Protein AF-0000000077149931 (afdb_homodimer)

Nearest PDB structures (foldseek):
  7s5c-assembly1_D  TM=9.692E-01  e=3.766E-02  Myxococcus xanthus
  7s5c-assembly1_E  TM=9.646E-01  e=3.766E-02  Myxococcus xanthus
  7s5c-assembly1_J  TM=9.763E-01  e=5.158E-02  Myxococcus xanthus
  7s5k-assembly1_F  TM=9.603E-01  e=4.548E-02  Myxococcus xanthus
  7s5c-assembly1_F  TM=9.682E-01  e=8.530E-02  Myxococcus xanthus

Foldseek 3Di:
DPPPDDDADPLNVLVVLLVVLVVLLVVLQVVLVPDDPPVSSVVSVVSSVVSVVVNVVSVVVNVVVVVD/DPPPDPDADPLNVLVVLLVVLVVLLVVLQVVLVPDDPPVSSVVSVVSSVVSVVVNVVSVVVNVVVVVD

Organism: Ruminiclostridium cellulolyticum (strain ATCC 35319 / DSM 5812 / JCM 6584 / H10) (NCBI:txid394503)

Radius of gyration: 17.03 Å; Cα contacts (8 Å, |Δi|>4): 106; chains: 2; bounding box: 30×53×40 Å

Solvent-accessible surface area (backbone atoms only — not comparable to full-atom values): 7333 Å² total; per-residue (Å²): 127,75,86,86,57,88,73,78,48,71,66,54,50,45,50,51,51,26,52,51,23,51,49,46,23,55,50,23,48,51,46,29,71,72,42,81,54,62,69,60,20,48,50,27,47,51,50,17,53,50,26,45,52,51,22,52,53,38,47,54,53,52,55,56,60,70,72,105,127,74,86,86,59,87,72,79,50,70,67,52,51,46,50,50,52,25,52,52,23,51,50,46,22,55,51,24,48,51,46,29,72,72,43,80,55,64,70,59,20,50,49,26,47,51,49,18,51,52,25,46,52,51,22,50,53,38,47,54,52,50,56,56,58,71,73,106

pLDDT: mean 92.67, std 11.21, range [51.81, 98.81]

Secondary structure (DSSP, 8-state):
--TTS-PPPHHHHHHHHHHHHHHHHHHHHHHHHH---HHHHHHHHHHHHHHHHHHHHHHHHHHHHHT-/--TTS-PPPHHHHHHHHHHHHHHHHHHHHHHHHH---HHHHHHHHHHHHHHHHHHHHHHHHHHHHHT-

Structure (mmCIF, N/CA/C/O backbone):
data_AF-0000000077149931-model_v1
#
loop_
_entity.id
_entity.type
_entity.pdbx_description
1 polymer 'Rubrerythrin diiron-binding domain-containing protein'
#
loop_
_atom_site.group_PDB
_atom_site.id
_atom_site.type_symbol
_atom_site.label_atom_id
_atom_site.label_alt_id
_atom_site.label_comp_id
_atom_site.label_asym_id
_atom_site.label_entity_id
_atom_site.label_seq_id
_atom_site.pdbx_PDB_ins_code
_atom_site.Cartn_x
_atom_site.Cartn_y
_atom_site.Cartn_z
_atom_site.occupancy
_atom_site.B_iso_or_equiv
_atom_site.auth_seq_id
_atom_site.auth_comp_id
_atom_site.auth_asym_id
_atom_site.auth_atom_id
_atom_site.pdbx_PDB_model_num
ATOM 1 N N . MET A 1 1 ? 0.344 -33.094 3.572 1 52.59 1 MET A N 1
ATOM 2 C CA . MET A 1 1 ? -0.035 -31.688 3.721 1 52.59 1 MET A CA 1
ATOM 3 C C . MET A 1 1 ? -0.845 -31.484 4.996 1 52.59 1 MET A C 1
ATOM 5 O O . MET A 1 1 ? -1.813 -32.188 5.246 1 52.59 1 MET A O 1
ATOM 9 N N . ASN A 1 2 ? -0.47 -30.922 6.02 1 53.56 2 ASN A N 1
ATOM 10 C CA . ASN A 1 2 ? -1.22 -30.859 7.27 1 53.56 2 ASN A CA 1
ATOM 11 C C . ASN A 1 2 ? -2.557 -30.141 7.09 1 53.56 2 ASN A C 1
ATOM 13 O O . ASN A 1 2 ? -2.602 -29.031 6.582 1 53.56 2 ASN A O 1
ATOM 17 N N . GLU A 1 3 ? -3.713 -30.828 6.887 1 57.16 3 GLU A N 1
ATOM 18 C CA . GLU A 1 3 ? -5.113 -30.547 6.602 1 57.16 3 GLU A CA 1
ATOM 19 C C . GLU A 1 3 ? -5.566 -29.266 7.293 1 57.16 3 GLU A C 1
ATOM 21 O O . GLU A 1 3 ? -6.5 -28.594 6.84 1 57.16 3 GLU A O 1
ATOM 26 N N . ASN A 1 4 ? -5.082 -28.844 8.492 1 63.5 4 ASN A N 1
ATOM 27 C CA . ASN A 1 4 ? -5.613 -27.781 9.344 1 63.5 4 ASN A CA 1
ATOM 28 C C . ASN A 1 4 ? -4.984 -26.422 9 1 63.5 4 ASN A C 1
ATOM 30 O O . ASN A 1 4 ? -5.23 -25.438 9.688 1 63.5 4 ASN A O 1
ATOM 34 N N . GLU A 1 5 ? -3.924 -26.375 8.023 1 70.31 5 GLU A N 1
ATOM 35 C CA . GLU A 1 5 ? -3.303 -25.078 7.77 1 70.31 5 GLU A CA 1
ATOM 36 C C . GLU A 1 5 ? -3.844 -24.453 6.492 1 70.31 5 GLU A C 1
ATOM 38 O O . GLU A 1 5 ? -4.027 -25.141 5.484 1 70.31 5 GLU A O 1
ATOM 43 N N . ILE A 1 6 ? -4.574 -23.375 6.746 1 79.75 6 ILE A N 1
ATOM 44 C CA . ILE A 1 6 ? -5.09 -22.672 5.578 1 79.75 6 ILE A CA 1
ATOM 45 C C . ILE A 1 6 ? -3.93 -22.156 4.734 1 79.75 6 ILE A C 1
ATOM 47 O O . ILE A 1 6 ? -3.084 -21.406 5.227 1 79.75 6 ILE A O 1
ATOM 51 N N . GLU A 1 7 ? -3.686 -22.844 3.715 1 85.62 7 GLU A N 1
ATOM 52 C CA . GLU A 1 7 ? -2.67 -22.359 2.785 1 85.62 7 GLU A CA 1
ATOM 53 C C . GLU A 1 7 ? -3.273 -21.406 1.753 1 85.62 7 GLU A C 1
ATOM 55 O O . GLU A 1 7 ? -4.27 -21.734 1.105 1 85.62 7 GLU A O 1
ATOM 60 N N . LEU A 1 8 ? -2.727 -20.234 1.662 1 89.75 8 LEU A N 1
ATOM 61 C CA . LEU A 1 8 ? -3.191 -19.25 0.69 1 89.75 8 LEU A CA 1
ATOM 62 C C . LEU A 1 8 ? -2.658 -19.562 -0.703 1 89.75 8 LEU A C 1
ATOM 64 O O . LEU A 1 8 ? -1.449 -19.734 -0.886 1 89.75 8 LEU A O 1
ATOM 68 N N . THR A 1 9 ? -3.553 -19.688 -1.687 1 92.88 9 THR A N 1
ATOM 69 C CA . THR A 1 9 ? -3.16 -19.875 -3.08 1 92.88 9 THR A CA 1
ATOM 70 C C . THR A 1 9 ? -2.619 -18.562 -3.664 1 92.88 9 THR A C 1
ATOM 72 O O . THR A 1 9 ? -2.672 -17.531 -3.014 1 92.88 9 THR A O 1
ATOM 75 N N . THR A 1 10 ? -2.045 -18.703 -4.848 1 94.19 10 THR A N 1
ATOM 76 C CA . THR A 1 10 ? -1.627 -17.484 -5.555 1 94.19 10 THR A CA 1
ATOM 77 C C . THR A 1 10 ? -2.811 -16.547 -5.773 1 94.19 10 THR A C 1
ATOM 79 O O . THR A 1 10 ? -2.693 -15.344 -5.586 1 94.19 10 THR A O 1
ATOM 82 N N . TYR A 1 11 ? -3.932 -17.156 -6.105 1 94.81 11 TYR A N 1
ATOM 83 C CA . TYR A 1 11 ? -5.137 -16.359 -6.316 1 94.81 11 TYR A CA 1
ATOM 84 C C . TYR A 1 11 ? -5.547 -15.641 -5.039 1 94.81 11 TYR A C 1
ATOM 86 O O . TYR A 1 11 ? -5.895 -14.461 -5.07 1 94.81 11 TYR A O 1
ATOM 94 N N . ASP A 1 12 ? -5.508 -16.234 -3.896 1 95.62 12 ASP A N 1
ATOM 95 C CA . ASP A 1 12 ? -5.848 -15.617 -2.617 1 95.62 12 ASP A CA 1
ATOM 96 C C . ASP A 1 12 ? -4.938 -14.422 -2.322 1 95.62 12 ASP A C 1
ATOM 98 O O . ASP A 1 12 ? -5.402 -13.391 -1.841 1 95.62 12 ASP A O 1
ATOM 102 N N . ARG A 1 13 ? -3.713 -14.633 -2.535 1 96.5 13 ARG A N 1
ATOM 103 C CA . ARG A 1 13 ? -2.732 -13.578 -2.285 1 96.5 13 ARG A CA 1
ATOM 104 C C . ARG A 1 13 ? -2.965 -12.383 -3.203 1 96.5 13 ARG A C 1
ATOM 106 O O . ARG A 1 13 ? -2.908 -11.234 -2.76 1 96.5 13 ARG A O 1
ATOM 113 N N . LEU A 1 14 ? -3.252 -12.688 -4.453 1 97.56 14 LEU A N 1
ATOM 114 C CA . LEU A 1 14 ? -3.568 -11.633 -5.406 1 97.56 14 LEU A CA 1
ATOM 115 C C . LEU A 1 14 ? -4.828 -10.883 -4.988 1 97.56 14 LEU A C 1
ATOM 117 O O . LEU A 1 14 ? -4.863 -9.648 -5.039 1 97.56 14 LEU A O 1
ATOM 121 N N . LEU A 1 15 ? -5.781 -11.602 -4.586 1 97.62 15 LEU A N 1
ATOM 122 C CA . LEU A 1 15 ? -7.043 -10.992 -4.172 1 97.62 15 LEU A CA 1
ATOM 123 C C . LEU A 1 15 ? -6.844 -10.102 -2.951 1 97.62 15 LEU A C 1
ATOM 125 O O . LEU A 1 15 ? -7.352 -8.977 -2.906 1 97.62 15 LEU A O 1
ATOM 129 N N . ARG A 1 16 ? -6.145 -10.562 -2.006 1 97.75 16 ARG A N 1
ATOM 130 C CA . ARG A 1 16 ? -5.863 -9.797 -0.798 1 97.75 16 ARG A CA 1
ATOM 131 C C . ARG A 1 16 ? -5.078 -8.531 -1.127 1 97.75 16 ARG A C 1
ATOM 133 O O . ARG A 1 16 ? -5.379 -7.457 -0.601 1 97.75 16 ARG A O 1
ATOM 140 N N . ALA A 1 17 ? -4.051 -8.703 -1.951 1 98.38 17 ALA A N 1
ATOM 141 C CA . ALA A 1 17 ? -3.25 -7.551 -2.352 1 98.38 17 ALA A CA 1
ATOM 142 C C . ALA A 1 17 ? -4.105 -6.508 -3.059 1 98.38 17 ALA A C 1
ATOM 144 O O . ALA A 1 17 ? -3.949 -5.305 -2.828 1 98.38 17 ALA A O 1
ATOM 145 N N . TRP A 1 18 ? -5.012 -6.973 -3.857 1 98.62 18 TRP A N 1
ATOM 146 C CA . TRP A 1 18 ? -5.91 -6.078 -4.578 1 98.62 18 TRP A CA 1
ATOM 147 C C . TRP A 1 18 ? -6.832 -5.34 -3.615 1 98.62 18 TRP A C 1
ATOM 149 O O . TRP A 1 18 ? -6.973 -4.113 -3.695 1 98.62 18 TRP A O 1
ATOM 159 N N . GLU A 1 19 ? -7.391 -5.988 -2.678 1 98.56 19 GLU A N 1
ATOM 160 C CA . GLU A 1 19 ? -8.258 -5.379 -1.673 1 98.56 19 GLU A CA 1
ATOM 161 C C . GLU A 1 19 ? -7.5 -4.352 -0.839 1 98.56 19 GLU A C 1
ATOM 163 O O . GLU A 1 19 ? -8.016 -3.27 -0.555 1 98.56 19 GLU A O 1
ATOM 168 N N . ASN A 1 20 ? -6.238 -4.789 -0.45 1 98.31 20 ASN A N 1
ATOM 169 C CA . ASN A 1 20 ? -5.41 -3.865 0.316 1 98.31 20 ASN A CA 1
ATOM 170 C C . ASN A 1 20 ? -5.148 -2.574 -0.454 1 98.31 20 ASN A C 1
ATOM 172 O O . ASN A 1 20 ? -5.305 -1.479 0.089 1 98.31 20 ASN A O 1
ATOM 176 N N . SER A 1 21 ? -4.812 -2.744 -1.74 1 98.62 21 SER A N 1
ATOM 177 C CA . SER A 1 21 ? -4.52 -1.572 -2.559 1 98.62 21 SER A CA 1
ATOM 178 C C . SER A 1 21 ? -5.75 -0.691 -2.727 1 98.62 21 SER A C 1
ATOM 180 O O . SER A 1 21 ? -5.668 0.534 -2.613 1 98.62 21 SER A O 1
ATOM 182 N N . MET A 1 22 ? -6.934 -1.27 -2.883 1 98.69 22 MET A N 1
ATOM 183 C CA . MET A 1 22 ? -8.172 -0.516 -3.027 1 98.69 22 MET A CA 1
ATOM 184 C C . MET A 1 22 ? -8.492 0.26 -1.753 1 98.69 22 MET A C 1
ATOM 186 O O . MET A 1 22 ? -8.93 1.409 -1.814 1 98.69 22 MET A O 1
ATOM 190 N N . GLU A 1 23 ? -8.297 -0.323 -0.668 1 98.5 23 GLU A N 1
ATOM 191 C CA . GLU A 1 23 ? -8.539 0.338 0.611 1 98.5 23 GLU A CA 1
ATOM 192 C C . GLU A 1 23 ? -7.566 1.495 0.823 1 98.5 23 GLU A C 1
ATOM 194 O O . GLU A 1 23 ? -7.957 2.559 1.313 1 98.5 23 GLU A O 1
ATOM 199 N N . LEU A 1 24 ? -6.316 1.246 0.42 1 98.44 24 LEU A N 1
ATOM 200 C CA . LEU A 1 24 ? -5.312 2.287 0.609 1 98.44 24 LEU A CA 1
ATOM 201 C C . LEU A 1 24 ? -5.582 3.475 -0.312 1 98.44 24 LEU A C 1
ATOM 203 O O . LEU A 1 24 ? -5.352 4.625 0.068 1 98.44 24 LEU A O 1
ATOM 207 N N . VAL A 1 25 ? -6.086 3.232 -1.524 1 98.75 25 VAL A N 1
ATOM 208 C CA . VAL A 1 25 ? -6.496 4.328 -2.398 1 98.75 25 VAL A CA 1
ATOM 209 C C . VAL A 1 25 ? -7.5 5.223 -1.673 1 98.75 25 VAL A C 1
ATOM 211 O O . VAL A 1 25 ? -7.324 6.441 -1.618 1 98.75 25 VAL A O 1
ATOM 214 N N . ARG A 1 26 ? -8.57 4.609 -1.129 1 98.38 26 ARG A N 1
ATOM 215 C CA . ARG A 1 26 ? -9.617 5.367 -0.457 1 98.38 26 ARG A CA 1
ATOM 216 C C . ARG A 1 26 ? -9.07 6.113 0.756 1 98.38 26 ARG A C 1
ATOM 218 O O . ARG A 1 26 ? -9.375 7.289 0.959 1 98.38 26 ARG A O 1
ATOM 225 N N . ASP A 1 27 ? -8.227 5.414 1.571 1 97.88 27 ASP A N 1
ATOM 226 C CA . ASP A 1 27 ? -7.668 6.023 2.771 1 97.88 27 ASP A CA 1
ATOM 227 C C . ASP A 1 27 ? -6.805 7.234 2.422 1 97.88 27 ASP A C 1
ATOM 229 O O . ASP A 1 27 ? -6.938 8.297 3.039 1 97.88 27 ASP A O 1
ATOM 233 N N . TYR A 1 28 ? -5.945 7.102 1.413 1 98.38 28 TYR A N 1
ATOM 234 C CA . TYR A 1 28 ? -4.996 8.164 1.082 1 98.38 28 TYR A CA 1
ATOM 235 C C . TYR A 1 28 ? -5.707 9.336 0.424 1 98.38 28 TYR A C 1
ATOM 237 O O . TYR A 1 28 ? -5.316 10.492 0.614 1 98.38 28 TYR A O 1
ATOM 245 N N . GLU A 1 29 ? -6.785 9.008 -0.318 1 98.19 29 GLU A N 1
ATOM 246 C CA . GLU A 1 29 ? -7.605 10.086 -0.853 1 98.19 29 GLU A CA 1
ATOM 247 C C . GLU A 1 29 ? -8.281 10.875 0.267 1 98.19 29 GLU A C 1
ATOM 249 O O . GLU A 1 29 ? -8.297 12.102 0.246 1 98.19 29 GLU A O 1
ATOM 254 N N . MET A 1 30 ? -8.773 10.148 1.204 1 97 30 MET A N 1
ATOM 255 C CA . MET A 1 30 ? -9.422 10.781 2.344 1 97 30 MET A CA 1
ATOM 256 C C . MET A 1 30 ? -8.422 11.602 3.15 1 97 30 MET A C 1
ATOM 258 O O . MET A 1 30 ? -8.719 12.727 3.557 1 97 30 MET A O 1
ATOM 262 N N . TYR A 1 31 ? -7.195 11.055 3.328 1 96.81 31 TYR A N 1
ATOM 263 C CA . TYR A 1 31 ? -6.156 11.781 4.051 1 96.81 31 TYR A CA 1
ATOM 264 C C . TYR A 1 31 ? -5.809 13.086 3.348 1 96.81 31 TYR A C 1
ATOM 266 O O . TYR A 1 31 ? -5.664 14.133 3.99 1 96.81 31 TYR A O 1
ATOM 274 N N . SER A 1 32 ? -5.676 12.984 2.055 1 96.81 32 SER A N 1
ATOM 275 C CA . SER A 1 32 ? -5.293 14.156 1.279 1 96.81 32 SER A CA 1
ATOM 276 C C . SER A 1 32 ? -6.34 15.266 1.396 1 96.81 32 SER A C 1
ATOM 278 O O . SER A 1 32 ? -6.016 16.453 1.304 1 96.81 32 SER A O 1
ATOM 280 N N . LYS A 1 33 ? -7.594 14.906 1.659 1 95.88 33 LYS A N 1
ATOM 281 C CA . LYS A 1 33 ? -8.68 15.883 1.77 1 95.88 33 LYS A CA 1
ATOM 282 C C . LYS A 1 33 ? -8.742 16.484 3.172 1 95.88 33 LYS A C 1
ATOM 284 O O . LYS A 1 33 ? -9.234 17.594 3.355 1 95.88 33 LYS A O 1
ATOM 289 N N . ARG A 1 34 ? -8.211 15.844 4.156 1 94.38 34 ARG A N 1
ATOM 290 C CA . ARG A 1 34 ? -8.367 16.25 5.551 1 94.38 34 ARG A CA 1
ATOM 291 C C . ARG A 1 34 ? -7.113 16.953 6.059 1 94.38 34 ARG A C 1
ATOM 293 O O . ARG A 1 34 ? -7.137 17.578 7.117 1 94.38 34 ARG A O 1
ATOM 300 N N . ILE A 1 35 ? -6.059 16.797 5.344 1 94.19 35 ILE A N 1
ATOM 301 C CA . ILE A 1 35 ? -4.785 17.359 5.77 1 94.19 35 ILE A CA 1
ATOM 302 C C . ILE A 1 35 ? -4.598 18.75 5.148 1 94.19 35 ILE A C 1
ATOM 304 O O . ILE A 1 35 ? -4.809 18.938 3.949 1 94.19 35 ILE A O 1
ATOM 308 N N . GLU A 1 36 ? -4.164 19.734 5.914 1 91.38 36 GLU A N 1
ATOM 309 C CA . GLU A 1 36 ? -4.039 21.125 5.461 1 91.38 36 GLU A CA 1
ATOM 310 C C . GLU A 1 36 ? -2.646 21.391 4.898 1 91.38 36 GLU A C 1
ATOM 312 O O . GLU A 1 36 ? -2.486 22.219 3.996 1 91.38 36 GLU A O 1
ATOM 317 N N . ASP A 1 37 ? -1.621 20.719 5.418 1 93.94 37 ASP A N 1
ATOM 318 C CA . ASP A 1 37 ? -0.26 20.906 4.922 1 93.94 37 ASP A CA 1
ATOM 319 C C . ASP A 1 37 ? -0.139 20.453 3.469 1 93.94 37 ASP A C 1
ATOM 321 O O . ASP A 1 37 ? -0.285 19.281 3.166 1 93.94 37 ASP A O 1
ATOM 325 N N . GLU A 1 38 ? 0.155 21.344 2.553 1 95.19 38 GLU A N 1
ATOM 326 C CA . GLU A 1 38 ? 0.136 21.094 1.115 1 95.19 38 GLU A CA 1
ATOM 327 C C . GLU A 1 38 ? 1.152 20.031 0.729 1 95.19 38 GLU A C 1
ATOM 329 O O . GLU A 1 38 ? 0.896 19.219 -0.161 1 95.19 38 GLU A O 1
ATOM 334 N N . LYS A 1 39 ? 2.27 20.047 1.371 1 95.12 39 LYS A N 1
ATOM 335 C CA . LYS A 1 39 ? 3.293 19.047 1.062 1 95.12 39 LYS A CA 1
ATOM 336 C C . LYS A 1 39 ? 2.824 17.641 1.428 1 95.12 39 LYS A C 1
ATOM 338 O O . LYS A 1 39 ? 2.975 16.703 0.639 1 95.12 39 LYS A O 1
ATOM 343 N N . ILE A 1 40 ? 2.273 17.547 2.543 1 96.56 40 ILE A N 1
ATOM 344 C CA . ILE A 1 40 ? 1.791 16.25 3.01 1 96.56 40 ILE A CA 1
ATOM 345 C C . ILE A 1 40 ? 0.578 15.82 2.186 1 96.56 40 ILE A C 1
ATOM 347 O O . ILE A 1 40 ? 0.438 14.648 1.839 1 96.56 40 ILE A O 1
ATOM 351 N N . LYS A 1 41 ? -0.299 16.766 1.909 1 97.5 41 LYS A N 1
ATOM 352 C CA . LYS A 1 41 ? -1.431 16.5 1.023 1 97.5 41 LYS A CA 1
ATOM 353 C C . LYS A 1 41 ? -0.968 15.891 -0.293 1 97.5 41 LYS A C 1
ATOM 355 O O . LYS A 1 41 ? -1.55 14.906 -0.762 1 97.5 41 LYS A O 1
ATOM 360 N N . GLN A 1 42 ? 0.044 16.453 -0.858 1 97.75 42 GLN A N 1
ATOM 361 C CA . GLN A 1 42 ? 0.559 15.977 -2.139 1 97.75 42 GLN A CA 1
ATOM 362 C C . GLN A 1 42 ? 1.132 14.57 -2.012 1 97.75 42 GLN A C 1
ATOM 364 O O . GLN A 1 42 ? 0.984 13.75 -2.92 1 97.75 42 GLN A O 1
ATOM 369 N N . VAL A 1 43 ? 1.769 14.289 -0.933 1 98 43 VAL A N 1
ATOM 370 C CA . VAL A 1 43 ? 2.309 12.953 -0.696 1 98 43 VAL A CA 1
ATOM 371 C C . VAL A 1 43 ? 1.18 11.922 -0.722 1 98 43 VAL A C 1
ATOM 373 O O . VAL A 1 43 ? 1.274 10.906 -1.412 1 98 43 VAL A O 1
ATOM 376 N N . PHE A 1 44 ? 0.127 12.18 -0.066 1 98.44 44 PHE A N 1
ATOM 377 C CA . PHE A 1 44 ? -0.974 11.227 -0.005 1 98.44 44 PHE A CA 1
ATOM 378 C C . PHE A 1 44 ? -1.696 11.148 -1.345 1 98.44 44 PHE A C 1
ATOM 380 O O . PHE A 1 44 ? -2.191 10.086 -1.726 1 98.44 44 PHE A O 1
ATOM 387 N N . LYS A 1 45 ? -1.776 12.242 -2.08 1 98.38 45 LYS A N 1
ATOM 388 C CA . LYS A 1 45 ? -2.324 12.18 -3.432 1 98.38 45 LYS A CA 1
ATOM 389 C C . LYS A 1 45 ? -1.485 11.273 -4.328 1 98.38 45 LYS A C 1
ATOM 391 O O . LYS A 1 45 ? -2.025 10.445 -5.059 1 98.38 45 LYS A O 1
ATOM 396 N N . ASP A 1 46 ? -0.201 11.422 -4.207 1 98.44 46 ASP A N 1
ATOM 397 C CA . ASP A 1 46 ? 0.709 10.586 -4.988 1 98.44 46 ASP A CA 1
ATOM 398 C C . ASP A 1 46 ? 0.581 9.117 -4.602 1 98.44 46 ASP A C 1
ATOM 400 O O . ASP A 1 46 ? 0.558 8.242 -5.469 1 98.44 46 ASP A O 1
ATOM 404 N N . PHE A 1 47 ? 0.547 8.852 -3.334 1 98.75 47 PHE A N 1
ATOM 405 C CA . PHE A 1 47 ? 0.415 7.48 -2.859 1 98.75 47 PHE A CA 1
ATOM 406 C C . PHE A 1 47 ? -0.901 6.871 -3.326 1 98.75 47 PHE A C 1
ATOM 408 O O . PHE A 1 47 ? -0.957 5.688 -3.662 1 98.75 47 PHE A O 1
ATOM 415 N N . ALA A 1 48 ? -1.994 7.637 -3.301 1 98.69 48 ALA A N 1
ATOM 416 C CA . ALA A 1 48 ? -3.277 7.148 -3.795 1 98.69 48 ALA A CA 1
ATOM 417 C C . ALA A 1 48 ? -3.178 6.738 -5.262 1 98.69 48 ALA A C 1
ATOM 419 O O . ALA A 1 48 ? -3.717 5.703 -5.66 1 98.69 48 ALA A O 1
ATOM 420 N N . GLU A 1 49 ? -2.512 7.555 -6.027 1 98.69 49 GLU A N 1
ATOM 421 C CA . GLU A 1 49 ? -2.322 7.242 -7.438 1 98.69 49 GLU A CA 1
ATOM 422 C C . GLU A 1 49 ? -1.503 5.969 -7.617 1 98.69 49 GLU A C 1
ATOM 424 O O . GLU A 1 49 ? -1.854 5.109 -8.43 1 98.69 49 GLU A O 1
ATOM 429 N N . ASP A 1 50 ? -0.408 5.855 -6.848 1 98.56 50 ASP A N 1
ATOM 430 C CA . ASP A 1 50 ? 0.411 4.648 -6.898 1 98.56 50 ASP A CA 1
ATOM 431 C C . ASP A 1 50 ? -0.414 3.41 -6.559 1 98.56 50 ASP A C 1
ATOM 433 O O . ASP A 1 50 ? -0.344 2.398 -7.262 1 98.56 50 ASP A O 1
ATOM 437 N N . GLU A 1 51 ? -1.177 3.475 -5.434 1 98.69 51 GLU A N 1
ATOM 438 C CA . GLU A 1 51 ? -2.002 2.342 -5.023 1 98.69 51 GLU A CA 1
ATOM 439 C C . GLU A 1 51 ? -3.088 2.049 -6.055 1 98.69 51 GLU A C 1
ATOM 441 O O . GLU A 1 51 ? -3.471 0.894 -6.254 1 98.69 51 GLU A O 1
ATOM 446 N N . GLY A 1 52 ? -3.58 3.061 -6.703 1 98.75 52 GLY A N 1
ATOM 447 C CA . GLY A 1 52 ? -4.504 2.848 -7.805 1 98.75 52 GLY A CA 1
ATOM 448 C C . GLY A 1 52 ? -3.9 2.039 -8.938 1 98.75 52 GLY A C 1
ATOM 449 O O . GLY A 1 52 ? -4.559 1.165 -9.508 1 98.75 52 GLY A O 1
ATOM 450 N N . MET A 1 53 ? -2.688 2.383 -9.258 1 98.62 53 MET A N 1
ATOM 451 C CA . MET A 1 53 ? -1.974 1.636 -10.289 1 98.62 53 MET A CA 1
ATOM 452 C C . MET A 1 53 ? -1.743 0.192 -9.859 1 98.62 53 MET A C 1
ATOM 454 O O . MET A 1 53 ? -1.921 -0.735 -10.648 1 98.62 53 MET A O 1
ATOM 458 N N . HIS A 1 54 ? -1.315 0.011 -8.578 1 98.81 54 HIS A N 1
ATOM 459 C CA . HIS A 1 54 ? -1.175 -1.343 -8.055 1 98.81 54 HIS A CA 1
ATOM 460 C C . HIS A 1 54 ? -2.479 -2.123 -8.18 1 98.81 54 HIS A C 1
ATOM 462 O O . HIS A 1 54 ? -2.486 -3.25 -8.68 1 98.81 54 HIS A O 1
ATOM 468 N N . ALA A 1 55 ? -3.629 -1.55 -7.777 1 98.75 55 ALA A N 1
ATOM 469 C CA . ALA A 1 55 ? -4.938 -2.199 -7.809 1 98.75 55 ALA A CA 1
ATOM 470 C C . ALA A 1 55 ? -5.312 -2.605 -9.227 1 98.75 55 ALA A C 1
ATOM 472 O O . ALA A 1 55 ? -5.809 -3.713 -9.453 1 98.75 55 ALA A O 1
ATOM 473 N N . SER A 1 56 ? -5.07 -1.705 -10.109 1 98.62 56 SER A N 1
ATOM 474 C CA . SER A 1 56 ? -5.402 -1.979 -11.5 1 98.62 56 SER A CA 1
ATOM 475 C C . SER A 1 56 ? -4.602 -3.158 -12.047 1 98.62 56 SER A C 1
ATOM 477 O O . SER A 1 56 ? -5.156 -4.043 -12.695 1 98.62 56 SER A O 1
ATOM 479 N N . LYS A 1 57 ? -3.354 -3.17 -11.781 1 98.31 57 LYS A N 1
ATOM 480 C CA . LYS A 1 57 ? -2.484 -4.258 -12.227 1 98.31 57 LYS A CA 1
ATOM 481 C C . LYS A 1 57 ? -2.926 -5.594 -11.633 1 98.31 57 LYS A C 1
ATOM 483 O O . LYS A 1 57 ? -3.023 -6.59 -12.352 1 98.31 57 LYS A O 1
ATOM 488 N N . LEU A 1 58 ? -3.178 -5.613 -10.359 1 98.31 58 LEU A N 1
ATOM 489 C CA . LEU A 1 58 ? -3.615 -6.828 -9.68 1 98.31 58 LEU A CA 1
ATOM 490 C C . LEU A 1 58 ? -4.961 -7.301 -10.219 1 98.31 58 LEU A C 1
ATOM 492 O O . LEU A 1 58 ? -5.168 -8.5 -10.406 1 98.31 58 LEU A O 1
ATOM 496 N N . ARG A 1 59 ? -5.809 -6.367 -10.453 1 98 59 ARG A N 1
ATOM 497 C CA . ARG A 1 59 ? -7.105 -6.711 -11.023 1 98 59 ARG A CA 1
ATOM 498 C C . ARG A 1 59 ? -6.945 -7.418 -12.367 1 98 59 ARG A C 1
ATOM 500 O O . ARG A 1 59 ? -7.598 -8.438 -12.617 1 98 59 ARG A O 1
ATOM 507 N N . ASN A 1 60 ? -6.109 -6.836 -13.219 1 97.69 60 ASN A N 1
ATOM 508 C CA . ASN A 1 60 ? -5.875 -7.438 -14.523 1 97.69 60 ASN A CA 1
ATOM 509 C C . ASN A 1 60 ? -5.316 -8.852 -14.398 1 97.69 60 ASN A C 1
ATOM 511 O O . ASN A 1 60 ? -5.727 -9.758 -15.125 1 97.69 60 ASN A O 1
ATOM 515 N N . ILE A 1 61 ? -4.395 -9.062 -13.469 1 96.88 61 ILE A N 1
ATOM 516 C CA . ILE A 1 61 ? -3.824 -10.383 -13.234 1 96.88 61 ILE A CA 1
ATOM 517 C C . ILE A 1 61 ? -4.918 -11.344 -12.758 1 96.88 61 ILE A C 1
ATOM 519 O O . ILE A 1 61 ? -4.984 -12.484 -13.211 1 96.88 61 ILE A O 1
ATOM 523 N N . LEU A 1 62 ? -5.773 -10.906 -11.875 1 96.62 62 LEU A N 1
ATOM 524 C CA . LEU A 1 62 ? -6.867 -11.703 -11.336 1 96.62 62 LEU A CA 1
ATOM 525 C C . LEU A 1 62 ? -7.84 -12.109 -12.438 1 96.62 62 LEU A C 1
ATOM 527 O O . LEU A 1 62 ? -8.32 -13.242 -12.461 1 96.62 62 LEU A O 1
ATOM 531 N N . LEU A 1 63 ? -8.102 -11.148 -13.312 1 95.12 63 LEU A N 1
ATOM 532 C CA . LEU A 1 63 ? -8.992 -11.43 -14.43 1 95.12 63 LEU A CA 1
ATOM 533 C C . LEU A 1 63 ? -8.398 -12.5 -15.344 1 95.12 63 LEU A C 1
ATOM 535 O O . LEU A 1 63 ? -9.125 -13.359 -15.852 1 95.12 63 LEU A O 1
ATOM 539 N N . ASP A 1 64 ? -7.121 -12.461 -15.492 1 91.31 64 ASP A N 1
ATOM 540 C CA . ASP A 1 64 ? -6.43 -13.453 -16.312 1 91.31 64 ASP A CA 1
ATOM 541 C C . ASP A 1 64 ? -6.457 -14.828 -15.656 1 91.31 64 ASP A C 1
ATOM 543 O O . ASP A 1 64 ? -6.488 -15.852 -16.344 1 91.31 64 ASP A O 1
ATOM 547 N N . TYR A 1 65 ? -6.391 -14.891 -14.312 1 85.38 65 TYR A N 1
ATOM 548 C CA . TYR A 1 65 ? -6.473 -16.141 -13.57 1 85.38 65 TYR A CA 1
ATOM 549 C C . TYR A 1 65 ? -7.848 -16.781 -13.719 1 85.38 65 TYR A C 1
ATOM 551 O O . TYR A 1 65 ? -7.969 -18 -13.789 1 85.38 65 TYR A O 1
ATOM 559 N N . LYS A 1 66 ? -8.859 -16.016 -13.719 1 79.12 66 LYS A N 1
ATOM 560 C CA . LYS A 1 66 ? -10.219 -16.516 -13.82 1 79.12 66 LYS A CA 1
ATOM 561 C C . LYS A 1 66 ? -10.484 -17.109 -15.203 1 79.12 66 LYS A C 1
ATOM 563 O O . LYS A 1 66 ? -11.289 -18.031 -15.344 1 79.12 66 LYS A O 1
ATOM 568 N N . LYS A 1 67 ? -9.82 -16.641 -16.203 1 78.69 67 LYS A N 1
ATOM 569 C CA . LYS A 1 67 ? -10.008 -17.141 -17.562 1 78.69 67 LYS A CA 1
ATOM 570 C C . LYS A 1 67 ? -9.336 -18.5 -17.75 1 78.69 67 LYS A C 1
ATOM 572 O O . LYS A 1 67 ? -9.625 -19.203 -18.703 1 78.69 67 LYS A O 1
ATOM 577 N N . GLN A 1 68 ? -8.547 -18.938 -16.906 1 65.31 68 GLN A N 1
ATOM 578 C CA . GLN A 1 68 ? -7.93 -20.266 -17.031 1 65.31 68 GLN A CA 1
ATOM 579 C C . GLN A 1 68 ? -8.812 -21.344 -16.406 1 65.31 68 GLN A C 1
ATOM 581 O O . GLN A 1 68 ? -8.914 -22.453 -16.938 1 65.31 68 GLN A O 1
ATOM 586 N N . MET B 1 1 ? -16.781 20.734 19.281 1 51.81 1 MET B N 1
ATOM 587 C CA . MET B 1 1 ? -16.125 19.516 18.781 1 51.81 1 MET B CA 1
ATOM 588 C C . MET B 1 1 ? -16.75 18.266 19.406 1 51.81 1 MET B C 1
ATOM 590 O O . MET B 1 1 ? -16.906 18.188 20.625 1 51.81 1 MET B O 1
ATOM 594 N N . ASN B 1 2 ? -17.484 17.469 18.859 1 52.91 2 ASN B N 1
ATOM 595 C CA . ASN B 1 2 ? -18.172 16.375 19.531 1 52.91 2 ASN B CA 1
ATOM 596 C C . ASN B 1 2 ? -17.203 15.406 20.188 1 52.91 2 ASN B C 1
ATOM 598 O O . ASN B 1 2 ? -16.281 14.906 19.531 1 52.91 2 ASN B O 1
ATOM 602 N N . GLU B 1 3 ? -16.859 15.484 21.484 1 57.16 3 GLU B N 1
ATOM 603 C CA . GLU B 1 3 ? -15.953 14.844 22.438 1 57.16 3 GLU B CA 1
ATOM 604 C C . GLU B 1 3 ? -15.789 13.359 22.125 1 57.16 3 GLU B C 1
ATOM 606 O O . GLU B 1 3 ? -14.781 12.742 22.484 1 57.16 3 GLU B O 1
ATOM 611 N N . ASN B 1 4 ? -16.766 12.562 21.578 1 63.22 4 ASN B N 1
ATOM 612 C CA . ASN B 1 4 ? -16.781 11.102 21.484 1 63.22 4 ASN B CA 1
ATOM 613 C C . AS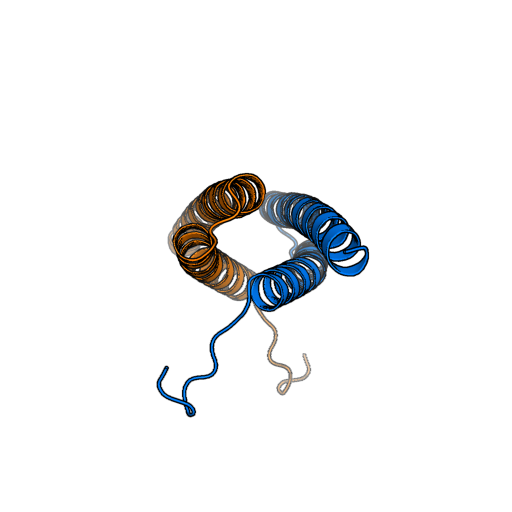N B 1 4 ? -16.188 10.633 20.156 1 63.22 4 ASN B C 1
ATOM 615 O O . ASN B 1 4 ? -16.203 9.438 19.844 1 63.22 4 ASN B O 1
ATOM 619 N N . GLU B 1 5 ? -15.805 11.617 19.172 1 70.12 5 GLU B N 1
ATOM 620 C CA . GLU B 1 5 ? -15.281 11.133 17.906 1 70.12 5 GLU B CA 1
ATOM 621 C C . GLU B 1 5 ? -13.766 11.234 17.859 1 70.12 5 GLU B C 1
ATOM 623 O O . GLU B 1 5 ? -13.188 12.227 18.312 1 70.12 5 GLU B O 1
ATOM 628 N N . ILE B 1 6 ? -13.195 10.047 17.844 1 79.5 6 ILE B N 1
ATOM 629 C CA . ILE B 1 6 ? -11.742 10.039 17.75 1 79.5 6 ILE B CA 1
ATOM 630 C C . ILE B 1 6 ? -11.312 10.688 16.422 1 79.5 6 ILE B C 1
ATOM 632 O O . ILE B 1 6 ? -11.711 10.234 15.352 1 79.5 6 ILE B O 1
ATOM 636 N N . GLU B 1 7 ? -10.914 11.859 16.531 1 85.5 7 GLU B N 1
ATOM 637 C CA . GLU B 1 7 ? -10.375 12.516 15.344 1 85.5 7 GLU B CA 1
ATOM 638 C C . GLU B 1 7 ? -8.883 12.227 15.18 1 85.5 7 GLU B C 1
ATOM 640 O O . GLU B 1 7 ? -8.102 12.422 16.109 1 85.5 7 GLU B O 1
ATOM 645 N N . LEU B 1 8 ? -8.539 11.727 14.039 1 89.69 8 LEU B N 1
ATOM 646 C CA . LEU B 1 8 ? -7.141 11.422 13.734 1 89.69 8 LEU B CA 1
ATOM 647 C C . LEU B 1 8 ? -6.391 12.688 13.328 1 89.69 8 LEU B C 1
ATOM 649 O O . LEU B 1 8 ? -6.836 13.422 12.445 1 89.69 8 LEU B O 1
ATOM 653 N N . THR B 1 9 ? -5.262 12.953 13.992 1 92.88 9 THR B N 1
ATOM 654 C CA . THR B 1 9 ? -4.387 14.055 13.609 1 92.88 9 THR B CA 1
ATOM 655 C C . THR B 1 9 ? -3.605 13.711 12.344 1 92.88 9 THR B C 1
ATOM 657 O O . THR B 1 9 ? -3.668 12.586 11.859 1 92.88 9 THR B O 1
ATOM 660 N N . THR B 1 10 ? -2.959 14.719 11.805 1 94.25 10 THR B N 1
ATOM 661 C CA . THR B 1 10 ? -2.07 14.461 10.68 1 94.25 10 THR B CA 1
ATOM 662 C C . THR B 1 10 ? -0.997 13.445 11.055 1 94.25 10 THR B C 1
ATOM 664 O O . THR B 1 10 ? -0.692 12.531 10.281 1 94.25 10 THR B O 1
ATOM 667 N N . TYR B 1 11 ? -0.51 13.602 12.273 1 94.69 11 TYR B N 1
ATOM 668 C CA . TYR B 1 11 ? 0.507 12.672 12.75 1 94.69 11 TYR B CA 1
ATOM 669 C C . TYR B 1 11 ? -0.042 11.25 12.82 1 94.69 11 TYR B C 1
ATOM 671 O O . TYR B 1 11 ? 0.627 10.297 12.406 1 94.69 11 TYR B O 1
ATOM 679 N N . ASP B 1 12 ? -1.217 11.016 13.281 1 95.62 12 ASP B N 1
ATOM 680 C CA . ASP B 1 12 ? -1.84 9.703 13.352 1 95.62 12 ASP B CA 1
ATOM 681 C C . ASP B 1 12 ? -1.966 9.07 11.969 1 95.62 12 ASP B C 1
ATOM 683 O O . ASP B 1 12 ? -1.721 7.879 11.797 1 95.62 12 ASP B O 1
ATOM 687 N N . ARG B 1 13 ? -2.396 9.852 11.078 1 96.56 13 ARG B N 1
ATOM 688 C CA . ARG B 1 13 ? -2.58 9.375 9.711 1 96.56 13 ARG B CA 1
ATOM 689 C C . ARG B 1 13 ? -1.248 8.984 9.078 1 96.56 13 ARG B C 1
ATOM 691 O O . ARG B 1 13 ? -1.149 7.945 8.422 1 96.56 13 ARG B O 1
ATOM 698 N N . LEU B 1 1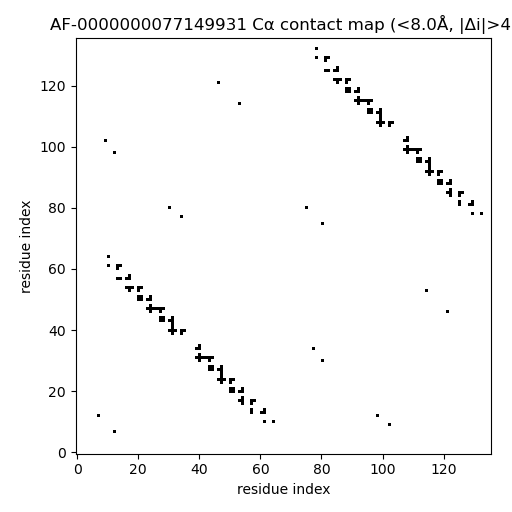4 ? -0.25 9.812 9.336 1 97.56 14 LEU B N 1
ATOM 699 C CA . LEU B 1 14 ? 1.091 9.5 8.852 1 97.56 14 LEU B CA 1
ATOM 700 C C . LEU B 1 14 ? 1.608 8.211 9.477 1 97.56 14 LEU B C 1
ATOM 702 O O . LEU B 1 14 ? 2.176 7.363 8.781 1 97.56 14 LEU B O 1
ATOM 706 N N . LEU B 1 15 ? 1.389 8.078 10.711 1 97.62 15 LEU B N 1
ATOM 707 C CA . LEU B 1 15 ? 1.853 6.891 11.422 1 97.62 15 LEU B CA 1
ATOM 708 C C . LEU B 1 15 ? 1.155 5.637 10.898 1 97.62 15 LEU B C 1
ATOM 710 O O . LEU B 1 15 ? 1.804 4.617 10.656 1 97.62 15 LEU B O 1
ATOM 714 N N . ARG B 1 16 ? -0.094 5.703 10.719 1 97.75 16 ARG B N 1
ATOM 715 C CA . ARG B 1 16 ? -0.865 4.578 10.203 1 97.75 16 ARG B CA 1
ATOM 716 C C . ARG B 1 16 ? -0.411 4.211 8.789 1 97.75 16 ARG B C 1
ATOM 718 O O . ARG B 1 16 ? -0.254 3.029 8.477 1 97.75 16 ARG B O 1
ATOM 725 N N . ALA B 1 17 ? -0.262 5.238 7.969 1 98.31 17 ALA B N 1
ATOM 726 C CA . ALA B 1 17 ? 0.194 5 6.605 1 98.31 17 ALA B CA 1
ATOM 727 C C . ALA B 1 17 ? 1.563 4.324 6.594 1 98.31 17 ALA B C 1
ATOM 729 O O . ALA B 1 17 ? 1.807 3.414 5.797 1 98.31 17 ALA B O 1
ATOM 730 N N . TRP B 1 18 ? 2.414 4.734 7.488 1 98.62 18 TRP B N 1
ATOM 731 C CA . TRP B 1 18 ? 3.75 4.156 7.598 1 98.62 18 TRP B CA 1
ATOM 732 C C . TRP B 1 18 ? 3.678 2.695 8.031 1 98.62 18 TRP B C 1
ATOM 734 O O . TRP B 1 18 ? 4.309 1.83 7.414 1 98.62 18 TRP B O 1
ATOM 744 N N . GLU B 1 19 ? 2.883 2.383 8.969 1 98.5 19 GLU B N 1
ATOM 745 C CA . GLU B 1 19 ? 2.705 1.012 9.438 1 98.5 19 GLU B CA 1
ATOM 746 C C . GLU B 1 19 ? 2.137 0.122 8.336 1 98.5 19 GLU B C 1
ATOM 748 O O . GLU B 1 19 ? 2.58 -1.015 8.156 1 98.5 19 GLU B O 1
ATOM 753 N N . ASN B 1 20 ? 1.101 0.728 7.633 1 98.31 20 ASN B N 1
ATOM 754 C CA . ASN B 1 20 ? 0.516 -0.02 6.527 1 98.31 20 ASN B CA 1
ATOM 755 C C . ASN B 1 20 ? 1.561 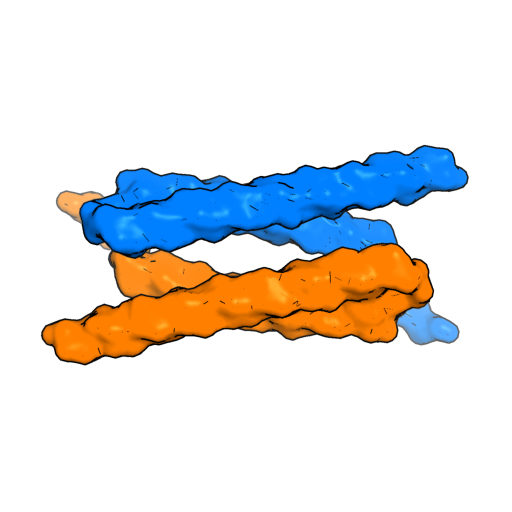-0.365 5.469 1 98.31 20 ASN B C 1
ATOM 757 O O . ASN B 1 20 ? 1.647 -1.513 5.027 1 98.31 20 ASN B O 1
ATOM 761 N N . SER B 1 21 ? 2.367 0.634 5.133 1 98.62 21 SER B N 1
ATOM 762 C CA . SER B 1 21 ? 3.385 0.414 4.109 1 98.62 21 SER B CA 1
ATOM 763 C C . SER B 1 21 ? 4.414 -0.612 4.562 1 98.62 21 SER B C 1
ATOM 765 O O . SER B 1 21 ? 4.797 -1.499 3.797 1 98.62 21 SER B O 1
ATOM 767 N N . MET B 1 22 ? 4.82 -0.604 5.832 1 98.69 22 MET B N 1
ATOM 768 C CA . MET B 1 22 ? 5.781 -1.561 6.375 1 98.69 22 MET B CA 1
ATOM 769 C C . MET B 1 22 ? 5.219 -2.977 6.336 1 98.69 22 MET B C 1
ATOM 771 O O . MET B 1 22 ? 5.934 -3.926 6.008 1 98.69 22 MET B O 1
ATOM 775 N N . GLU B 1 23 ? 4.023 -3.135 6.66 1 98.5 23 GLU B N 1
ATOM 776 C CA . GLU B 1 23 ? 3.377 -4.445 6.629 1 98.5 23 GLU B CA 1
ATOM 777 C C . GLU B 1 23 ? 3.27 -4.973 5.203 1 98.5 23 GLU B C 1
ATOM 779 O O . 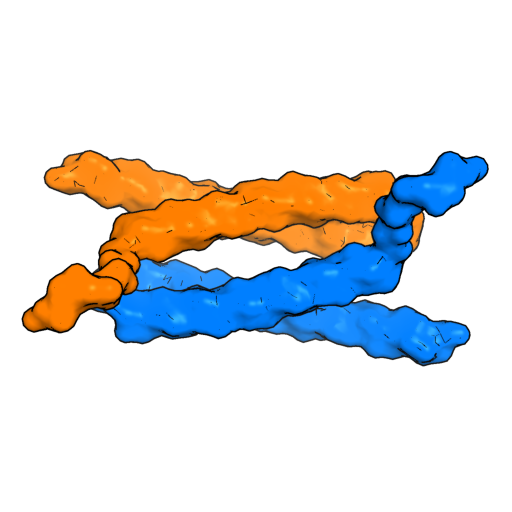GLU B 1 23 ? 3.48 -6.164 4.961 1 98.5 23 GLU B O 1
ATOM 784 N N . LEU B 1 24 ? 2.955 -4.047 4.297 1 98.44 24 LEU B N 1
ATOM 785 C CA . LEU B 1 24 ? 2.801 -4.469 2.91 1 98.44 24 LEU B CA 1
ATOM 786 C C . LEU B 1 24 ? 4.145 -4.875 2.312 1 98.44 24 LEU B C 1
ATOM 788 O O . LEU B 1 24 ? 4.215 -5.801 1.504 1 98.44 24 LEU B O 1
ATOM 792 N N . VAL B 1 25 ? 5.242 -4.199 2.699 1 98.75 25 VAL B N 1
ATOM 793 C CA . VAL B 1 25 ? 6.57 -4.625 2.275 1 98.75 25 VAL B CA 1
ATOM 794 C C . VAL B 1 25 ? 6.789 -6.09 2.646 1 98.75 25 VAL B C 1
ATOM 796 O O . VAL B 1 25 ? 7.172 -6.902 1.803 1 98.75 25 VAL B O 1
ATOM 799 N N . ARG B 1 26 ? 6.547 -6.43 3.932 1 98.38 26 ARG B N 1
ATOM 800 C CA . ARG B 1 26 ? 6.77 -7.789 4.418 1 98.38 26 ARG B CA 1
ATOM 801 C C . ARG B 1 26 ? 5.867 -8.781 3.695 1 98.38 26 ARG B C 1
ATOM 803 O O . ARG B 1 26 ? 6.32 -9.852 3.273 1 98.38 26 ARG B O 1
ATOM 810 N N . ASP B 1 27 ? 4.566 -8.43 3.549 1 97.94 27 ASP B N 1
ATOM 811 C CA . ASP B 1 27 ? 3.611 -9.32 2.895 1 97.94 27 ASP B CA 1
ATOM 812 C C . ASP B 1 27 ? 4.023 -9.602 1.452 1 97.94 27 ASP B C 1
ATOM 814 O O . ASP B 1 27 ? 4.027 -10.758 1.019 1 97.94 27 ASP B O 1
ATOM 818 N N . TYR B 1 28 ? 4.402 -8.562 0.703 1 98.38 28 TYR B N 1
ATOM 819 C CA . TYR B 1 28 ? 4.699 -8.719 -0.716 1 98.38 28 TYR B CA 1
ATOM 820 C C . TYR B 1 28 ? 6.023 -9.453 -0.92 1 98.38 28 TYR B C 1
ATOM 822 O O . TYR B 1 28 ? 6.18 -10.203 -1.885 1 98.38 28 TYR B O 1
ATOM 830 N N . GLU B 1 29 ? 6.953 -9.227 0.041 1 98.19 29 GLU B N 1
ATOM 831 C CA . GLU B 1 29 ? 8.188 -10.008 -0.004 1 98.19 29 GLU B CA 1
ATOM 832 C C . GLU B 1 29 ? 7.902 -11.492 0.222 1 98.19 29 GLU B C 1
ATOM 834 O O . GLU B 1 29 ? 8.438 -12.344 -0.488 1 98.19 29 GLU B O 1
ATOM 839 N N . MET B 1 30 ? 7.062 -11.734 1.165 1 97.06 30 MET B N 1
ATOM 840 C CA . MET B 1 30 ? 6.695 -13.117 1.454 1 97.06 30 MET B CA 1
ATOM 841 C C . MET B 1 30 ? 5.957 -13.742 0.273 1 97.06 30 MET B C 1
ATOM 843 O O . MET B 1 30 ? 6.227 -14.891 -0.096 1 97.06 30 MET B O 1
ATOM 847 N N . TYR B 1 31 ? 5.055 -12.961 -0.364 1 96.88 31 TYR B N 1
ATOM 848 C CA . TYR B 1 31 ? 4.328 -13.461 -1.526 1 96.88 31 TYR B CA 1
ATOM 849 C C . TYR B 1 31 ? 5.285 -13.812 -2.658 1 96.88 31 TYR B C 1
ATOM 851 O O . TYR B 1 31 ? 5.141 -14.852 -3.301 1 96.88 31 TYR B O 1
ATOM 859 N N . SER B 1 32 ? 6.215 -12.922 -2.865 1 96.88 32 SER B N 1
ATOM 860 C CA . SER B 1 32 ? 7.16 -13.133 -3.959 1 96.88 32 SER B CA 1
ATOM 861 C C . SER B 1 32 ? 7.969 -14.406 -3.756 1 96.88 32 SER B C 1
ATOM 863 O O . SER B 1 32 ? 8.391 -15.047 -4.723 1 96.88 32 SER B O 1
ATOM 865 N N . LYS B 1 33 ? 8.164 -14.844 -2.508 1 95.94 33 LYS B N 1
ATOM 866 C CA . LYS B 1 33 ? 8.953 -16.031 -2.199 1 95.94 33 LYS B CA 1
ATOM 867 C C . LYS B 1 33 ? 8.102 -17.297 -2.316 1 95.94 33 LYS B C 1
ATOM 869 O O . LYS B 1 33 ? 8.625 -18.391 -2.561 1 95.94 33 LYS B O 1
ATOM 874 N N . ARG B 1 34 ? 6.816 -17.219 -2.24 1 94.38 34 ARG B N 1
ATOM 875 C CA . ARG B 1 34 ? 5.93 -18.375 -2.174 1 94.38 34 ARG B CA 1
ATOM 876 C C . ARG B 1 34 ? 5.285 -18.641 -3.527 1 94.38 34 ARG B C 1
ATOM 878 O O . ARG B 1 34 ? 4.707 -19.703 -3.742 1 94.38 34 ARG B O 1
ATOM 885 N N . ILE B 1 35 ? 5.344 -17.688 -4.379 1 94.12 35 ILE B N 1
ATOM 886 C CA . ILE B 1 35 ? 4.691 -17.797 -5.676 1 94.12 35 ILE B CA 1
ATOM 887 C C . ILE B 1 35 ? 5.688 -18.328 -6.711 1 94.12 35 ILE B C 1
ATOM 889 O O . ILE B 1 35 ? 6.816 -17.828 -6.797 1 94.12 35 ILE B O 1
ATOM 893 N N . GLU B 1 36 ? 5.316 -19.266 -7.531 1 91.44 36 GLU B N 1
ATOM 894 C CA . GLU B 1 36 ? 6.203 -19.906 -8.492 1 91.44 36 GLU B CA 1
ATOM 895 C C . GLU B 1 36 ? 6.164 -19.188 -9.844 1 91.44 36 GLU B C 1
ATOM 897 O O . GLU B 1 36 ? 7.156 -19.172 -10.57 1 91.44 36 GLU B O 1
ATOM 902 N N . ASP B 1 37 ? 5.023 -18.625 -10.219 1 93.94 37 ASP B N 1
ATOM 903 C CA . ASP B 1 37 ? 4.91 -17.891 -11.484 1 93.94 37 ASP B CA 1
ATOM 904 C C . ASP B 1 37 ? 5.836 -16.688 -11.508 1 93.94 37 ASP B C 1
ATOM 906 O O . ASP B 1 37 ? 5.648 -15.734 -10.734 1 93.94 37 ASP B O 1
ATOM 910 N N . GLU B 1 38 ? 6.801 -16.641 -12.367 1 95.12 38 GLU B N 1
ATOM 911 C CA . GLU B 1 38 ? 7.859 -15.625 -12.391 1 95.12 38 GLU B CA 1
ATOM 912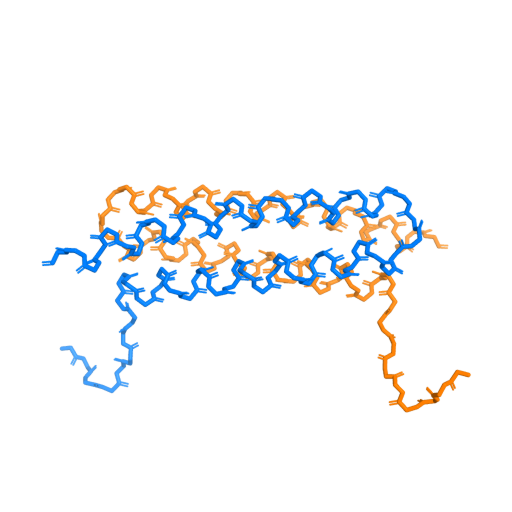 C C . GLU B 1 38 ? 7.285 -14.234 -12.625 1 95.12 38 GLU B C 1
ATOM 914 O O . GLU B 1 38 ? 7.773 -13.25 -12.062 1 95.12 38 GLU B O 1
ATOM 919 N N . LYS B 1 39 ? 6.297 -14.148 -13.461 1 95.06 39 LYS B N 1
ATOM 920 C CA . LYS B 1 39 ? 5.691 -12.852 -13.734 1 95.06 39 LYS B CA 1
ATOM 921 C C . LYS B 1 39 ? 5.016 -12.281 -12.492 1 95.06 39 LYS B C 1
ATOM 923 O O . LYS B 1 39 ? 5.195 -11.109 -12.164 1 95.06 39 LYS B O 1
ATOM 928 N N . ILE B 1 40 ? 4.316 -13.102 -11.852 1 96.56 40 ILE B N 1
ATOM 929 C CA . ILE B 1 40 ? 3.609 -12.68 -10.648 1 96.56 40 ILE B CA 1
ATOM 930 C C . ILE B 1 40 ? 4.609 -12.406 -9.523 1 96.56 40 ILE B C 1
ATOM 932 O O . ILE B 1 40 ? 4.461 -11.445 -8.766 1 96.56 40 ILE B O 1
ATOM 936 N N . LYS B 1 41 ? 5.609 -13.25 -9.414 1 97.5 41 LYS B N 1
ATOM 937 C CA . LYS B 1 41 ? 6.699 -13.023 -8.469 1 97.5 41 LYS B CA 1
ATOM 938 C C . LYS B 1 41 ? 7.297 -11.625 -8.641 1 97.5 41 LYS B C 1
ATOM 940 O O . LYS B 1 41 ? 7.508 -10.914 -7.656 1 97.5 41 LYS B O 1
ATOM 945 N N . GLN B 1 42 ? 7.551 -11.289 -9.852 1 97.75 42 GLN B N 1
ATOM 946 C CA . GLN B 1 42 ? 8.164 -9.992 -10.148 1 97.75 42 GLN B CA 1
ATOM 947 C C . GLN B 1 42 ? 7.23 -8.844 -9.766 1 97.75 42 GLN B C 1
ATOM 949 O O . GLN B 1 42 ? 7.68 -7.805 -9.289 1 97.75 42 GLN B O 1
ATOM 954 N N . VAL B 1 43 ? 5.973 -9.016 -9.969 1 98 43 VAL B N 1
ATOM 955 C CA . VAL B 1 43 ? 4.996 -7.996 -9.594 1 98 43 VAL B CA 1
ATOM 956 C C . VAL B 1 43 ? 5.074 -7.734 -8.094 1 98 43 VAL B C 1
ATOM 958 O O . VAL B 1 43 ? 5.16 -6.582 -7.664 1 98 43 VAL B O 1
ATOM 961 N N . PHE B 1 44 ? 5.105 -8.727 -7.316 1 98.44 44 PHE B N 1
ATOM 962 C CA . PHE B 1 44 ? 5.133 -8.555 -5.867 1 98.44 44 PHE B CA 1
ATOM 963 C C . PHE B 1 44 ? 6.484 -8.023 -5.41 1 98.44 44 PHE B C 1
ATOM 965 O O . PHE B 1 44 ? 6.562 -7.266 -4.441 1 98.44 44 PHE B O 1
ATOM 972 N N . LYS B 1 45 ? 7.57 -8.375 -6.078 1 98.38 45 LYS B N 1
ATOM 973 C CA . LYS B 1 45 ? 8.867 -7.773 -5.777 1 98.38 45 LYS B CA 1
ATOM 974 C C . LYS B 1 45 ? 8.844 -6.27 -6.031 1 98.38 45 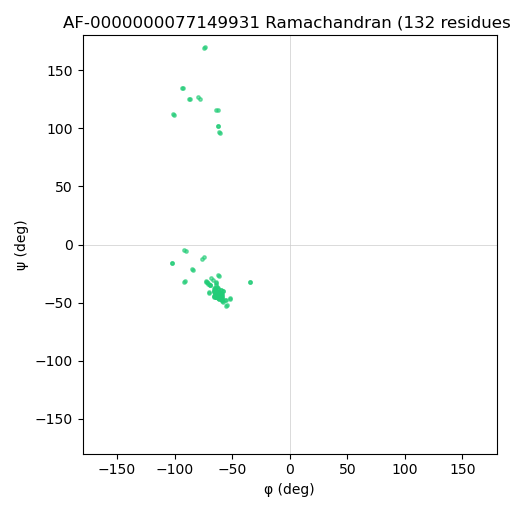LYS B C 1
ATOM 976 O O . LYS B 1 45 ? 9.32 -5.488 -5.207 1 98.38 45 LYS B O 1
ATOM 981 N N . ASP B 1 46 ? 8.25 -5.918 -7.133 1 98.44 46 ASP B N 1
ATOM 982 C CA . ASP B 1 46 ? 8.141 -4.504 -7.477 1 98.44 46 ASP B CA 1
ATOM 983 C C . ASP B 1 46 ? 7.277 -3.756 -6.465 1 98.44 46 ASP B C 1
ATOM 985 O O . ASP B 1 46 ? 7.613 -2.646 -6.047 1 98.44 46 ASP B O 1
ATOM 989 N N . PHE B 1 47 ? 6.168 -4.332 -6.125 1 98.81 47 PHE B N 1
ATOM 990 C CA . PHE B 1 47 ? 5.273 -3.711 -5.156 1 98.81 47 PHE B CA 1
ATOM 991 C C . PHE B 1 47 ? 5.965 -3.555 -3.807 1 98.81 47 PHE B C 1
ATOM 993 O O . PHE B 1 47 ? 5.77 -2.555 -3.113 1 98.81 47 PHE B O 1
ATOM 1000 N N . ALA B 1 48 ? 6.734 -4.555 -3.375 1 98.69 48 ALA B N 1
ATOM 1001 C CA . ALA B 1 48 ? 7.48 -4.453 -2.123 1 98.69 48 ALA B CA 1
ATOM 1002 C C . ALA B 1 48 ? 8.445 -3.273 -2.154 1 98.69 48 ALA B C 1
ATOM 1004 O O . ALA B 1 48 ? 8.57 -2.541 -1.17 1 98.69 48 ALA B O 1
ATOM 1005 N N . GLU B 1 49 ? 9.102 -3.113 -3.262 1 98.69 49 GLU B N 1
ATOM 1006 C CA . GLU B 1 49 ? 10.031 -1.996 -3.418 1 98.69 49 GLU B CA 1
ATOM 1007 C C . GLU B 1 49 ? 9.297 -0.659 -3.354 1 98.69 49 GLU B C 1
ATOM 1009 O O . GLU B 1 49 ? 9.75 0.268 -2.678 1 98.69 49 GLU B O 1
ATOM 1014 N N . ASP B 1 50 ? 8.156 -0.589 -4.059 1 98.56 50 ASP B N 1
ATOM 1015 C CA . ASP B 1 50 ? 7.352 0.627 -4.02 1 98.56 50 ASP B CA 1
ATOM 1016 C C . ASP B 1 50 ? 6.922 0.953 -2.59 1 98.56 50 ASP B C 1
ATOM 1018 O O . ASP B 1 50 ? 7.035 2.098 -2.148 1 98.56 50 ASP B O 1
ATOM 1022 N N . GLU B 1 51 ? 6.379 -0.06 -1.872 1 98.69 51 GLU B N 1
ATOM 1023 C CA . GLU B 1 51 ? 5.934 0.152 -0.498 1 98.69 51 GLU B CA 1
ATOM 1024 C C . GLU B 1 51 ? 7.109 0.501 0.414 1 98.69 51 GLU B C 1
ATOM 1026 O O . GLU B 1 51 ? 6.953 1.265 1.369 1 98.69 51 GLU B O 1
ATOM 1031 N N . GLY B 1 52 ? 8.258 -0.03 0.134 1 98.75 52 GLY B N 1
ATOM 1032 C CA . GLY B 1 52 ? 9.453 0.38 0.857 1 98.75 52 GLY B CA 1
ATOM 1033 C C . GLY B 1 52 ? 9.766 1.855 0.7 1 98.75 52 GLY B C 1
ATOM 1034 O O . GLY B 1 52 ? 10.141 2.521 1.667 1 98.75 52 GLY B O 1
ATOM 1035 N N . MET B 1 53 ? 9.648 2.305 -0.518 1 98.62 53 MET B N 1
ATOM 1036 C CA . MET B 1 53 ? 9.859 3.723 -0.787 1 98.62 53 MET B CA 1
ATOM 1037 C C . MET B 1 53 ? 8.812 4.574 -0.078 1 98.62 53 MET B C 1
ATOM 1039 O O . MET B 1 53 ? 9.141 5.609 0.505 1 98.62 53 MET B O 1
ATOM 1043 N N . HIS B 1 54 ? 7.527 4.125 -0.147 1 98.81 54 HIS B N 1
ATOM 1044 C CA . HIS B 1 54 ? 6.484 4.824 0.591 1 98.81 54 HIS B CA 1
ATOM 1045 C C . HIS B 1 54 ? 6.816 4.906 2.076 1 98.81 54 HIS B C 1
ATOM 1047 O O . HIS B 1 54 ? 6.75 5.98 2.674 1 98.81 54 HIS B O 1
ATOM 1053 N N . ALA B 1 55 ? 7.219 3.795 2.721 1 98.75 55 ALA B N 1
ATOM 1054 C CA . ALA B 1 55 ? 7.535 3.725 4.145 1 98.75 55 ALA B CA 1
ATOM 1055 C C . ALA B 1 55 ? 8.664 4.68 4.504 1 98.75 55 ALA B C 1
ATOM 1057 O O . ALA B 1 55 ? 8.602 5.383 5.516 1 98.75 55 ALA B O 1
ATOM 1058 N N . SER B 1 56 ? 9.633 4.664 3.676 1 98.62 56 SER B N 1
ATOM 1059 C CA . SER B 1 56 ? 10.789 5.523 3.928 1 98.62 56 SER B CA 1
ATOM 1060 C C . SER B 1 56 ? 10.391 6.996 3.9 1 98.62 56 SER B C 1
ATOM 1062 O O . SER B 1 56 ? 10.789 7.766 4.777 1 98.62 56 SER B O 1
ATOM 1064 N N . LYS B 1 57 ? 9.633 7.379 2.938 1 98.31 57 LYS B N 1
ATOM 1065 C CA . LYS B 1 57 ? 9.172 8.758 2.811 1 98.31 57 LYS B CA 1
ATOM 1066 C C . LYS B 1 57 ? 8.328 9.164 4.016 1 98.31 57 LYS B C 1
ATOM 1068 O O . LYS B 1 57 ? 8.531 10.242 4.582 1 98.31 57 LYS B O 1
ATOM 1073 N N . LEU B 1 58 ? 7.418 8.336 4.395 1 98.31 58 LEU B N 1
ATOM 1074 C CA . LEU B 1 58 ? 6.555 8.602 5.535 1 98.31 58 LEU B CA 1
ATOM 1075 C C . LEU B 1 58 ? 7.363 8.695 6.824 1 98.31 58 LEU B C 1
ATOM 1077 O O . LEU B 1 58 ? 7.102 9.547 7.672 1 98.31 58 LEU B O 1
ATOM 1081 N N . ARG B 1 59 ? 8.297 7.828 6.926 1 98 59 ARG B N 1
ATOM 1082 C CA . ARG B 1 59 ? 9.172 7.859 8.094 1 98 59 ARG B CA 1
ATOM 1083 C C . ARG B 1 59 ? 9.883 9.203 8.211 1 98 59 ARG B C 1
ATOM 1085 O O . ARG B 1 59 ? 9.945 9.789 9.297 1 98 59 ARG B O 1
ATOM 1092 N N . ASN B 1 60 ? 10.445 9.633 7.094 1 97.75 60 ASN B N 1
ATOM 1093 C CA . ASN B 1 60 ? 11.141 10.914 7.09 1 97.75 60 ASN B CA 1
ATOM 1094 C C . ASN B 1 60 ? 10.211 12.055 7.477 1 97.75 60 ASN B C 1
ATOM 1096 O O . ASN B 1 60 ? 10.602 12.945 8.234 1 97.75 60 ASN B O 1
ATOM 1100 N N . ILE B 1 61 ? 9 12.047 6.973 1 96.88 61 ILE B N 1
ATOM 1101 C CA . ILE B 1 61 ? 8.023 13.07 7.312 1 96.88 61 ILE B CA 1
ATOM 1102 C C . ILE B 1 61 ? 7.707 13.016 8.805 1 96.88 61 ILE B C 1
ATOM 1104 O O . ILE B 1 61 ? 7.617 14.047 9.469 1 96.88 61 ILE B O 1
ATOM 1108 N N . LEU B 1 62 ? 7.547 11.836 9.35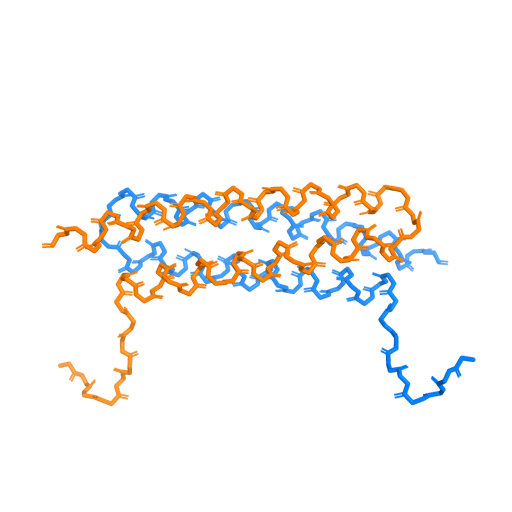2 1 96.69 62 LEU B N 1
ATOM 1109 C CA . LEU B 1 62 ? 7.25 11.633 10.766 1 96.69 62 LEU B CA 1
ATOM 1110 C C . LEU B 1 62 ? 8.383 12.156 11.641 1 96.69 62 LEU B C 1
ATOM 1112 O O . LEU B 1 62 ? 8.133 12.766 12.688 1 96.69 62 LEU B O 1
ATOM 1116 N N . LEU B 1 63 ? 9.602 11.883 11.188 1 95.19 63 LEU B N 1
ATOM 1117 C CA . LEU B 1 63 ? 10.758 12.352 11.93 1 95.19 63 LEU B CA 1
ATOM 1118 C C . LEU B 1 63 ? 10.805 13.875 11.953 1 95.19 63 LEU B C 1
ATOM 1120 O O . LEU B 1 63 ? 11.164 14.477 12.969 1 95.19 63 LEU B O 1
ATOM 1124 N N . ASP B 1 64 ? 10.375 14.461 10.875 1 91.44 64 ASP B N 1
ATOM 1125 C CA . ASP B 1 64 ? 10.336 15.914 10.789 1 91.44 64 ASP B CA 1
ATOM 1126 C C . ASP B 1 64 ? 9.242 16.484 11.695 1 91.44 64 ASP B C 1
ATOM 1128 O O . ASP B 1 64 ? 9.383 17.594 12.227 1 91.44 64 ASP B O 1
ATOM 1132 N N . TYR B 1 65 ? 8.117 15.766 11.844 1 85.38 65 TYR B N 1
ATOM 1133 C CA . TYR B 1 65 ? 7.027 16.172 12.727 1 85.38 65 TYR B CA 1
ATOM 1134 C C . TYR B 1 65 ? 7.469 16.141 14.18 1 85.38 65 TYR B C 1
ATOM 1136 O O . TYR B 1 65 ? 7.07 16.984 14.984 1 85.38 65 TYR B O 1
ATOM 1144 N N . LYS B 1 66 ? 8.188 15.172 14.547 1 79.12 66 LYS B N 1
ATOM 1145 C CA . LYS B 1 66 ? 8.633 15.023 15.93 1 79.12 66 LYS B CA 1
ATOM 1146 C C . LYS B 1 66 ? 9.609 16.141 16.312 1 79.12 66 LYS B C 1
ATOM 1148 O O . LYS B 1 66 ? 9.68 16.547 17.469 1 79.12 66 LYS B O 1
ATOM 1153 N N . LYS B 1 67 ? 10.352 16.641 15.375 1 78.69 67 LYS B N 1
ATOM 1154 C CA . LYS B 1 67 ? 11.32 17.703 15.648 1 78.69 67 LYS B CA 1
ATOM 115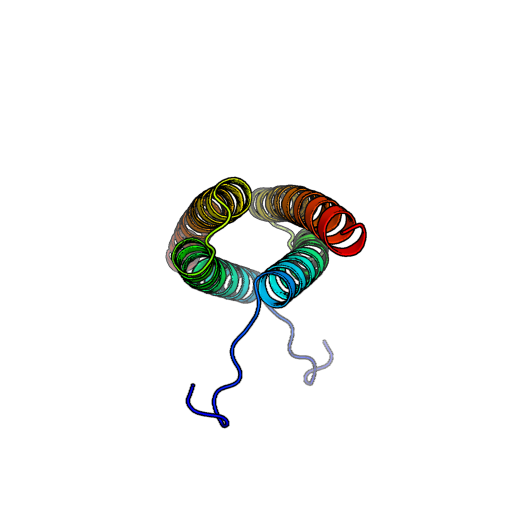5 C C . LYS B 1 67 ? 10.625 19.047 15.867 1 78.69 67 LYS B C 1
ATOM 1157 O O . LYS B 1 67 ? 11.227 19.984 16.391 1 78.69 67 LYS B O 1
ATOM 1162 N N . GLN B 1 68 ? 9.43 19.203 15.617 1 65.94 68 GLN B N 1
ATOM 1163 C CA . GLN B 1 68 ? 8.719 20.453 15.875 1 65.94 68 GLN B CA 1
ATOM 1164 C C . GLN B 1 68 ? 8.164 20.484 17.297 1 65.94 68 GLN B C 1
ATOM 1166 O O . GLN B 1 68 ? 8.188 21.531 17.953 1 65.94 68 GLN B O 1
#

InterPro domains:
  IPR003251 Rubrerythrin, diiron-binding domain [PF02915] (26-65)
  IPR009078 Ferritin-like superfamily [SSF47240] (4-65)
  IPR012347 Ferritin-like [G3DSA:1.20.1260.10] (1-68)

Sequence (136 aa):
MNENEIELTTYDRLLRAWENSMELVRDYEMYSKRIEDEKIKQVFKDFAEDEGMHASKLRNILLDYKKQMNENEIELTTYDRLLRAWENSMELVRDYEMYSKRIEDEKIKQVFKDFAEDEGMHASKLRNILLDYKKQ